Protein AF-A0A537XKJ7-F1 (afdb_monomer_lite)

Sequence (147 aa):
MELEAGRQASQLLRHLDRFRIAGANITGIGPGRSSMLASYGIETAADISRKSIAAIPGFNRMLTLELVRWRRDKEARFHFNPNEPVDRRDIQAMDVDLAASRKELLAELREGPASLRSVAAQTRVARERLMPLLEDAWSALERLERR

Structure (mmCIF, N/CA/C/O backbone):
data_AF-A0A537XKJ7-F1
#
_entry.id   AF-A0A537XKJ7-F1
#
loop_
_atom_site.group_PDB
_atom_site.id
_atom_site.type_symbol
_atom_site.label_atom_id
_atom_site.label_alt_id
_atom_site.label_comp_id
_atom_site.label_asym_id
_atom_site.label_entity_id
_atom_site.label_seq_id
_atom_site.pdbx_PDB_ins_code
_atom_site.Cartn_x
_atom_site.Cartn_y
_atom_site.Cartn_z
_atom_site.occupancy
_atom_site.B_iso_or_equiv
_atom_site.auth_seq_id
_atom_site.auth_comp_id
_atom_site.auth_asym_id
_atom_site.auth_atom_id
_atom_site.pdbx_PDB_model_num
ATOM 1 N N . MET A 1 1 ? -2.339 -21.039 -2.307 1.00 53.97 1 MET A N 1
ATOM 2 C CA . MET A 1 1 ? -2.575 -20.558 -0.928 1.00 53.97 1 MET A CA 1
ATOM 3 C C . MET A 1 1 ? -2.482 -19.032 -0.789 1.00 53.97 1 MET A C 1
ATOM 5 O O . MET A 1 1 ? -3.225 -18.493 0.014 1.00 53.97 1 MET A O 1
ATOM 9 N N . GLU A 1 2 ? -1.680 -18.302 -1.581 1.00 61.03 2 GLU A N 1
ATOM 10 C CA . GLU A 1 2 ? -1.624 -16.819 -1.507 1.00 61.03 2 GLU A CA 1
ATOM 11 C C . GLU A 1 2 ? -2.940 -16.103 -1.869 1.00 61.03 2 GLU A C 1
ATOM 13 O O . GLU A 1 2 ? -3.307 -15.120 -1.230 1.00 61.03 2 GLU A O 1
ATOM 18 N N . LEU A 1 3 ? -3.698 -16.623 -2.840 1.00 63.00 3 LEU A N 1
ATOM 19 C CA . LEU A 1 3 ? -4.955 -16.002 -3.286 1.00 63.00 3 LEU A CA 1
ATOM 20 C C . LEU A 1 3 ? -6.065 -16.038 -2.220 1.00 63.00 3 LEU A C 1
ATOM 22 O O . LEU A 1 3 ? -6.857 -15.105 -2.119 1.00 63.00 3 LEU A O 1
ATOM 26 N N . GLU A 1 4 ? -6.128 -17.096 -1.409 1.00 67.00 4 GLU A N 1
ATOM 27 C CA . GLU A 1 4 ? -7.123 -17.230 -0.334 1.00 67.00 4 GLU A CA 1
ATOM 28 C C . GLU A 1 4 ? -6.794 -16.318 0.848 1.00 67.00 4 GLU A C 1
ATOM 30 O O . GLU A 1 4 ? -7.686 -15.651 1.373 1.00 67.00 4 GLU A O 1
ATOM 35 N N . ALA A 1 5 ? -5.508 -16.214 1.201 1.00 73.31 5 ALA A N 1
ATOM 36 C CA . ALA A 1 5 ? -5.035 -15.284 2.221 1.00 73.31 5 ALA A CA 1
ATOM 37 C C . ALA A 1 5 ? -5.343 -13.824 1.840 1.00 73.31 5 ALA A C 1
ATOM 39 O O . ALA A 1 5 ? -5.839 -13.062 2.672 1.00 73.31 5 ALA A O 1
ATOM 40 N N . GLY A 1 6 ? -5.140 -13.457 0.567 1.00 79.25 6 GLY A N 1
ATOM 41 C CA . GLY A 1 6 ? -5.533 -12.148 0.038 1.00 79.25 6 GLY A CA 1
ATOM 42 C C . GLY A 1 6 ? -7.042 -11.898 0.136 1.00 79.25 6 GLY A C 1
ATOM 43 O O . GLY A 1 6 ? -7.465 -10.854 0.629 1.00 79.25 6 GLY A O 1
ATOM 44 N N . ARG A 1 7 ? -7.874 -12.883 -0.237 1.00 77.50 7 ARG A N 1
ATOM 45 C CA . ARG A 1 7 ? -9.344 -12.771 -0.141 1.00 77.50 7 ARG A CA 1
ATOM 46 C C . ARG A 1 7 ? -9.832 -12.576 1.289 1.00 77.50 7 ARG A C 1
ATOM 48 O O . ARG A 1 7 ? -10.695 -11.729 1.524 1.00 77.50 7 ARG A O 1
ATOM 55 N N . GLN A 1 8 ? -9.299 -13.348 2.232 1.00 84.12 8 GLN A N 1
ATOM 56 C CA . GLN A 1 8 ? -9.673 -13.231 3.637 1.00 84.12 8 GLN A CA 1
ATOM 57 C C . GLN A 1 8 ? -9.273 -11.865 4.206 1.00 84.12 8 GLN A C 1
ATOM 59 O O . GLN A 1 8 ? -10.073 -11.245 4.907 1.00 84.12 8 GLN A O 1
ATOM 64 N N . ALA A 1 9 ? -8.081 -11.365 3.863 1.00 86.38 9 ALA A N 1
ATOM 65 C CA . ALA A 1 9 ? -7.628 -10.038 4.274 1.00 86.38 9 ALA A CA 1
ATOM 66 C C . ALA A 1 9 ? -8.531 -8.921 3.720 1.00 86.38 9 ALA A C 1
ATOM 68 O O . ALA A 1 9 ? -8.955 -8.049 4.479 1.00 86.38 9 ALA A O 1
ATOM 69 N N . SER A 1 10 ? -8.896 -8.973 2.435 1.00 84.44 10 SER A N 1
ATOM 70 C CA . SER A 1 10 ? -9.804 -7.989 1.827 1.00 84.44 10 SER A CA 1
ATOM 71 C C . SER A 1 10 ? -11.205 -8.022 2.444 1.00 84.44 10 SER A C 1
ATOM 73 O O . SER A 1 10 ? -11.769 -6.968 2.739 1.00 84.44 10 SER A O 1
ATOM 75 N N . GLN A 1 11 ? -11.770 -9.211 2.691 1.00 87.50 11 GLN A N 1
ATOM 76 C CA . GLN A 1 11 ? -13.067 -9.328 3.370 1.00 87.50 11 GLN A CA 1
ATOM 77 C C . GLN A 1 11 ? -13.016 -8.780 4.800 1.00 87.50 11 GLN A C 1
ATOM 79 O O . GLN A 1 11 ? -13.931 -8.066 5.212 1.00 87.50 11 GLN A O 1
ATOM 84 N N . LEU A 1 12 ? -11.938 -9.064 5.538 1.00 89.88 12 LEU A N 1
ATOM 85 C CA . LEU A 1 12 ? -11.748 -8.542 6.887 1.00 89.88 12 LEU A CA 1
ATOM 86 C C . LEU A 1 12 ? -11.670 -7.011 6.886 1.00 89.88 12 LEU A C 1
ATOM 88 O O . LEU A 1 12 ? -12.354 -6.372 7.682 1.00 89.88 12 LEU A O 1
ATOM 92 N N . LEU A 1 13 ? -10.888 -6.415 5.980 1.00 90.38 13 LEU A N 1
ATOM 93 C CA . LEU A 1 13 ? -10.792 -4.958 5.855 1.00 90.38 13 LEU A CA 1
ATOM 94 C C . LEU A 1 13 ? -12.162 -4.328 5.585 1.00 90.38 13 LEU A C 1
ATOM 96 O O . LEU A 1 13 ? -12.554 -3.407 6.298 1.00 90.38 13 LEU A O 1
ATOM 100 N N . ARG A 1 14 ? -12.940 -4.880 4.645 1.00 87.50 14 ARG A N 1
ATOM 101 C CA . ARG A 1 14 ? -14.306 -4.403 4.359 1.00 87.50 14 ARG A CA 1
ATOM 102 C C . ARG A 1 14 ? -15.260 -4.556 5.539 1.00 87.50 14 ARG A C 1
ATOM 104 O O . ARG A 1 14 ? -16.142 -3.722 5.727 1.00 87.50 14 ARG A O 1
ATOM 111 N N . HIS A 1 15 ? -15.128 -5.628 6.316 1.00 90.94 15 HIS A N 1
ATOM 112 C CA . HIS A 1 15 ? -15.913 -5.807 7.536 1.00 90.94 15 HIS A CA 1
ATOM 113 C C . HIS A 1 15 ? -15.575 -4.728 8.568 1.00 90.94 15 HIS A C 1
ATOM 115 O O . HIS A 1 15 ? -16.481 -4.126 9.140 1.00 90.94 15 HIS A O 1
ATOM 121 N N . LEU A 1 16 ? -14.286 -4.445 8.769 1.00 93.38 16 LEU A N 1
ATOM 122 C CA . LEU A 1 16 ? -13.815 -3.429 9.712 1.00 93.38 16 LEU A CA 1
ATOM 123 C C . LEU A 1 16 ? -14.181 -1.998 9.296 1.00 93.38 16 LEU A C 1
ATOM 125 O O . LEU A 1 16 ? -14.509 -1.186 10.162 1.00 93.38 16 LEU A O 1
ATOM 129 N N . ASP A 1 17 ? -14.196 -1.707 7.998 1.00 92.69 17 ASP A N 1
ATOM 130 C CA . ASP A 1 17 ? -14.530 -0.389 7.440 1.00 92.69 17 ASP A CA 1
ATOM 131 C C . ASP A 1 17 ? -15.959 0.072 7.805 1.00 92.69 17 ASP A C 1
ATOM 133 O O . ASP A 1 17 ? -16.244 1.253 7.993 1.00 92.69 17 ASP A O 1
ATOM 137 N N . ARG A 1 18 ? -16.876 -0.877 8.039 1.00 91.31 18 ARG A N 1
ATOM 138 C CA . ARG A 1 18 ? -18.259 -0.583 8.462 1.00 91.31 18 ARG A CA 1
ATOM 139 C C . ARG A 1 18 ? -18.354 -0.041 9.889 1.00 91.31 18 ARG A C 1
ATOM 141 O O . ARG A 1 18 ? -19.380 0.531 10.263 1.00 91.31 18 ARG A O 1
ATOM 148 N N . PHE A 1 19 ? -17.320 -0.231 10.705 1.00 93.75 19 PHE A N 1
ATOM 149 C CA . PHE A 1 19 ? -17.297 0.227 12.089 1.00 93.75 19 PHE A CA 1
ATOM 150 C C . PHE A 1 19 ? -16.590 1.576 12.172 1.00 93.75 19 PHE A C 1
ATOM 152 O O . PHE A 1 19 ? -15.372 1.642 12.321 1.00 93.75 19 PHE A O 1
ATOM 159 N N . ARG A 1 20 ? -17.370 2.658 12.116 1.00 94.31 20 ARG A N 1
ATOM 160 C CA . ARG A 1 20 ? -16.859 4.014 12.343 1.00 94.31 20 ARG A CA 1
ATOM 161 C C . ARG A 1 20 ? -16.475 4.241 13.800 1.00 94.31 20 ARG A C 1
ATOM 163 O O . ARG A 1 20 ? -17.151 3.770 14.711 1.00 94.31 20 ARG A O 1
ATOM 170 N N . ILE A 1 21 ? -15.404 5.003 13.999 1.00 94.06 21 ILE A N 1
ATOM 171 C CA . ILE A 1 21 ? -14.949 5.477 15.312 1.00 94.06 21 ILE A CA 1
ATOM 172 C C . ILE A 1 21 ? -15.886 6.579 15.820 1.00 94.06 21 ILE A C 1
ATOM 174 O O . ILE A 1 21 ? -16.192 6.641 17.011 1.00 94.06 21 ILE A O 1
ATOM 178 N N . ALA A 1 22 ? -16.401 7.414 14.913 1.00 91.50 22 ALA A N 1
ATOM 179 C CA . ALA A 1 22 ? -17.387 8.436 15.237 1.00 91.50 22 ALA A CA 1
ATOM 180 C C . ALA A 1 22 ? -18.667 7.794 15.797 1.00 91.50 22 ALA A C 1
ATOM 182 O O . ALA A 1 22 ? -19.345 7.029 15.115 1.00 91.50 22 ALA A O 1
ATOM 183 N N . GLY A 1 23 ? -18.985 8.100 17.058 1.00 87.00 23 GLY A N 1
ATOM 184 C CA . GLY A 1 23 ? -20.141 7.539 17.765 1.00 87.00 23 GLY A CA 1
ATOM 185 C C . GLY A 1 23 ? -19.924 6.136 18.344 1.00 87.00 23 GLY A C 1
ATOM 186 O O . GLY A 1 23 ? -20.831 5.599 18.978 1.00 87.00 23 GLY A O 1
ATOM 187 N N . ALA A 1 24 ? -18.739 5.539 18.182 1.00 91.19 24 ALA A N 1
ATOM 188 C CA . ALA A 1 24 ? -18.412 4.290 18.851 1.00 91.19 24 ALA A CA 1
ATOM 189 C C . ALA A 1 24 ? -18.182 4.517 20.350 1.00 91.19 24 ALA A C 1
ATOM 191 O O . ALA A 1 24 ? -17.528 5.473 20.766 1.00 91.19 24 ALA A O 1
ATOM 192 N N . ASN A 1 25 ? -18.676 3.591 21.173 1.00 90.75 25 ASN A N 1
ATOM 193 C CA . ASN A 1 25 ? -18.406 3.600 22.606 1.00 90.75 25 ASN A CA 1
ATOM 194 C C . ASN A 1 25 ? -17.001 3.037 22.882 1.00 90.75 25 ASN A C 1
ATOM 196 O O . ASN A 1 25 ? -16.847 1.840 23.133 1.00 90.75 25 ASN A O 1
ATOM 200 N N . ILE A 1 26 ? -15.979 3.889 22.768 1.00 93.12 26 ILE A N 1
ATOM 201 C CA . ILE A 1 26 ? -14.575 3.550 23.029 1.00 93.12 26 ILE A CA 1
ATOM 202 C C . ILE A 1 26 ? -14.095 4.392 24.209 1.00 93.12 26 ILE A C 1
ATOM 204 O O . ILE A 1 26 ? -14.190 5.623 24.198 1.00 93.12 26 ILE A O 1
ATOM 208 N N . THR A 1 27 ? -13.559 3.731 25.231 1.00 92.06 27 THR A N 1
ATOM 209 C CA . THR A 1 27 ? -13.115 4.379 26.466 1.00 92.06 27 THR A CA 1
ATOM 210 C C . THR A 1 27 ? -12.128 5.506 26.173 1.00 92.06 27 THR A C 1
ATOM 212 O O . THR A 1 27 ? -11.070 5.301 25.581 1.00 92.06 27 THR A O 1
ATOM 215 N N . GLY A 1 28 ? -12.466 6.724 26.598 1.00 89.31 28 GLY A N 1
ATOM 216 C CA . GLY A 1 28 ? -11.602 7.889 26.419 1.00 89.31 28 GLY A CA 1
ATOM 217 C C . GLY A 1 28 ? -11.560 8.457 24.996 1.00 89.31 28 GLY A C 1
ATOM 218 O O . GLY A 1 28 ? -10.808 9.405 24.770 1.00 89.31 28 GLY A O 1
ATOM 219 N N . ILE A 1 29 ? -12.366 7.961 24.053 1.00 92.75 29 ILE A N 1
ATOM 220 C CA . ILE A 1 29 ? -12.498 8.530 22.706 1.00 92.75 29 ILE A CA 1
ATOM 221 C C . ILE A 1 29 ? -13.879 9.177 22.577 1.00 92.75 29 ILE A C 1
ATOM 223 O O . ILE A 1 29 ? -14.868 8.536 22.247 1.00 92.75 29 ILE A O 1
ATOM 227 N N . GLY A 1 30 ? -13.939 10.475 22.874 1.00 90.94 30 GLY A N 1
ATOM 228 C CA . GLY A 1 30 ? -15.128 11.297 22.645 1.00 90.94 30 GLY A CA 1
ATOM 229 C C . GLY A 1 30 ? -15.141 11.964 21.260 1.00 90.94 30 GLY A C 1
ATOM 230 O O . GLY A 1 30 ? -14.179 11.820 20.497 1.00 90.94 30 GLY A O 1
ATOM 231 N N . PRO A 1 31 ? -16.171 12.777 20.955 1.00 91.25 31 PRO A N 1
ATOM 232 C CA . PRO A 1 31 ? -16.341 13.432 19.652 1.00 91.25 31 PRO A CA 1
ATOM 233 C C . PRO A 1 31 ? -15.129 14.257 19.194 1.00 91.25 31 PRO A C 1
ATOM 235 O O . PRO A 1 31 ? -14.739 14.186 18.030 1.00 91.25 31 PRO A O 1
ATOM 238 N N . GLY A 1 32 ? -14.476 14.983 20.110 1.00 92.44 32 GLY A N 1
ATOM 239 C CA . GLY A 1 32 ? -13.288 15.782 19.786 1.00 92.44 32 GLY A CA 1
ATOM 240 C C . GLY A 1 32 ? -12.089 14.931 19.355 1.00 92.44 32 GLY A C 1
ATOM 241 O O . GLY A 1 32 ? -11.456 15.214 18.342 1.00 92.44 32 GLY A O 1
ATOM 242 N N . ARG A 1 33 ? -11.814 13.831 20.070 1.00 92.94 33 ARG A N 1
ATOM 243 C CA . ARG A 1 33 ? -10.739 12.891 19.705 1.00 92.94 33 ARG A CA 1
ATOM 244 C C . ARG A 1 33 ? -11.073 12.105 18.442 1.00 92.94 33 ARG A C 1
ATOM 246 O O . ARG A 1 33 ? -10.181 11.887 17.635 1.00 92.94 33 ARG A O 1
ATOM 253 N N . SER A 1 34 ? -12.337 11.731 18.245 1.00 93.88 34 SER A N 1
ATOM 254 C CA . SER A 1 34 ? -12.783 11.110 16.993 1.00 93.88 34 SER A CA 1
ATOM 255 C C . SER A 1 34 ? -12.598 12.045 15.797 1.00 93.88 34 SER A C 1
ATOM 257 O O . SER A 1 34 ? -12.174 11.590 14.743 1.00 93.88 34 SER A O 1
ATOM 259 N N . SER A 1 35 ? -12.882 13.339 15.961 1.00 93.56 35 SER A N 1
ATOM 260 C CA . SER A 1 35 ? -12.669 14.335 14.902 1.00 93.56 35 SER A CA 1
ATOM 261 C C . SER A 1 35 ? -11.181 14.514 14.608 1.00 93.56 35 SER A C 1
ATOM 263 O O . SER A 1 35 ? -10.784 14.580 13.452 1.00 93.56 35 SER A O 1
ATOM 265 N N . MET A 1 36 ? -10.342 14.519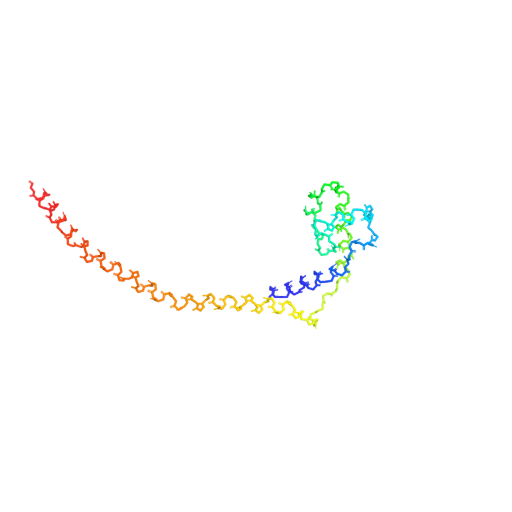 15.649 1.00 93.50 36 MET A N 1
ATOM 266 C CA . MET A 1 36 ? -8.891 14.552 15.480 1.00 93.50 36 MET A CA 1
ATOM 267 C C . MET A 1 36 ? -8.385 13.323 14.719 1.00 93.50 36 MET A C 1
ATOM 269 O O . MET A 1 36 ? -7.625 13.487 13.777 1.00 93.50 36 MET A O 1
ATOM 273 N N . LEU A 1 37 ? -8.828 12.111 15.075 1.00 94.62 37 LEU A N 1
ATOM 274 C CA . LEU A 1 37 ? -8.481 10.886 14.342 1.00 94.62 37 LEU A CA 1
ATOM 275 C C . LEU A 1 37 ? -8.877 10.979 12.862 1.00 94.62 37 LEU A C 1
ATOM 277 O O . LEU A 1 37 ? -8.053 10.669 12.002 1.00 94.62 37 LEU A O 1
ATOM 281 N N . ALA A 1 38 ? -10.077 11.486 12.569 1.00 93.44 38 ALA A N 1
ATOM 282 C CA . ALA A 1 38 ? -10.552 11.677 11.201 1.00 93.44 38 ALA A CA 1
ATOM 283 C C . ALA A 1 38 ? -9.657 12.639 10.396 1.00 93.44 38 ALA A C 1
ATOM 285 O O . ALA A 1 38 ? -9.318 12.340 9.256 1.00 93.44 38 ALA A O 1
ATOM 286 N N . SER A 1 39 ? -9.165 13.732 10.996 1.00 93.69 39 SER A N 1
ATOM 287 C CA . SER A 1 39 ? -8.206 14.637 10.333 1.00 93.69 39 SER A CA 1
ATOM 288 C C . SER A 1 39 ? -6.868 13.974 9.977 1.00 93.69 39 SER A C 1
ATOM 290 O O . SER A 1 39 ? -6.160 14.464 9.101 1.00 93.69 39 SER A O 1
ATOM 292 N N . TYR A 1 40 ? -6.513 12.869 10.641 1.00 93.25 40 TYR A N 1
ATOM 293 C CA . TYR A 1 40 ? -5.348 12.036 10.318 1.00 93.25 40 TYR A CA 1
ATOM 294 C C . TYR A 1 40 ? -5.704 10.831 9.425 1.00 93.25 40 TYR A C 1
ATOM 296 O O . TYR A 1 40 ? -4.868 9.949 9.230 1.00 93.25 40 TYR A O 1
ATOM 304 N N . GLY A 1 41 ? -6.928 10.779 8.889 1.00 93.19 41 GLY A N 1
ATOM 305 C CA . GLY A 1 41 ? -7.410 9.694 8.031 1.00 93.19 41 GLY A CA 1
ATOM 306 C C . GLY A 1 41 ? -7.765 8.409 8.781 1.00 93.19 41 GLY A C 1
ATOM 307 O O . GLY A 1 41 ? -7.786 7.344 8.176 1.00 93.19 41 GLY A O 1
ATOM 308 N N . ILE A 1 42 ? -7.999 8.479 10.096 1.00 95.75 42 ILE A N 1
ATOM 309 C CA . ILE A 1 42 ? -8.399 7.332 10.917 1.00 95.75 42 ILE A CA 1
ATOM 310 C C . ILE A 1 42 ? -9.880 7.484 11.269 1.00 95.75 42 ILE A C 1
ATOM 312 O O . ILE A 1 42 ? -10.234 8.127 12.259 1.00 95.75 42 ILE A O 1
ATOM 316 N N . GLU A 1 43 ? -10.757 6.896 10.459 1.00 94.50 43 GLU A N 1
ATOM 317 C CA . GLU A 1 43 ? -12.210 7.049 10.611 1.00 94.50 43 GLU A CA 1
ATOM 318 C C . GLU A 1 43 ? -12.907 5.761 11.050 1.00 94.50 43 GLU A C 1
ATOM 320 O O . GLU A 1 43 ? -13.955 5.810 11.706 1.00 94.50 43 GLU A O 1
ATOM 325 N N . THR A 1 44 ? -12.332 4.610 10.706 1.00 96.38 44 THR A N 1
ATOM 326 C CA . THR A 1 44 ? -12.943 3.290 10.876 1.00 96.38 44 THR A CA 1
ATOM 327 C C . THR A 1 44 ? -12.029 2.326 11.629 1.00 96.38 44 THR A C 1
ATOM 329 O O . THR A 1 44 ? -10.857 2.605 11.892 1.00 96.38 44 THR A O 1
ATOM 332 N N . ALA A 1 45 ? -12.550 1.147 11.980 1.00 95.19 45 ALA A N 1
ATOM 333 C CA . ALA A 1 45 ? -11.733 0.086 12.561 1.00 95.19 45 ALA A CA 1
ATOM 334 C C . ALA A 1 45 ? -10.657 -0.439 11.592 1.00 95.19 45 ALA A C 1
ATOM 336 O O . ALA A 1 45 ? -9.649 -0.971 12.062 1.00 95.19 45 ALA A O 1
ATOM 337 N N . ALA A 1 46 ? -10.841 -0.285 10.274 1.00 94.94 46 ALA A N 1
ATOM 338 C CA . ALA A 1 46 ? -9.856 -0.700 9.275 1.00 94.94 46 ALA A CA 1
ATOM 339 C C . ALA A 1 46 ? -8.590 0.178 9.325 1.00 94.94 46 ALA A C 1
ATOM 341 O O . ALA A 1 46 ? -7.479 -0.338 9.183 1.00 94.94 46 ALA A O 1
ATOM 342 N N . ASP A 1 47 ? -8.753 1.466 9.643 1.00 94.25 47 ASP A N 1
ATOM 343 C CA . ASP A 1 47 ? -7.675 2.468 9.655 1.00 94.25 47 ASP A CA 1
ATOM 344 C C . ASP A 1 47 ? -6.816 2.428 10.933 1.00 94.25 47 ASP A C 1
ATOM 346 O O . ASP A 1 47 ? -5.740 3.031 11.023 1.00 94.25 47 ASP A O 1
ATOM 350 N N . ILE A 1 48 ? -7.283 1.719 11.966 1.00 94.62 48 ILE A N 1
ATOM 351 C CA . ILE A 1 48 ? -6.617 1.650 13.270 1.00 94.62 48 ILE A CA 1
ATOM 352 C C . ILE A 1 48 ? -5.307 0.878 13.137 1.00 94.62 48 ILE A C 1
ATOM 354 O O . ILE A 1 48 ? -5.297 -0.347 13.027 1.00 94.62 48 ILE A O 1
ATOM 358 N N . SER A 1 49 ? -4.178 1.574 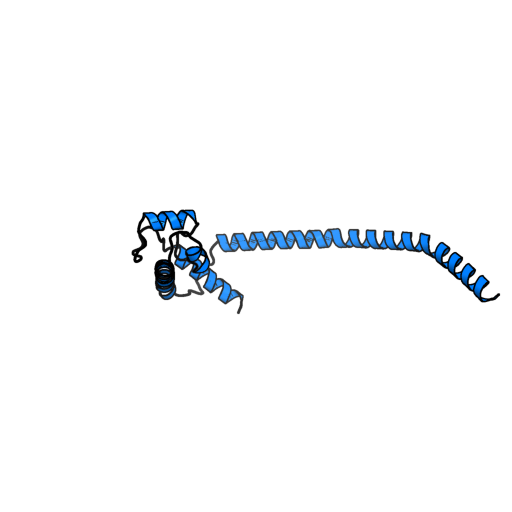13.256 1.00 92.94 49 SER A N 1
ATOM 359 C CA . SER A 1 49 ? -2.866 0.950 13.423 1.00 92.94 49 SER A CA 1
ATOM 360 C C . SER A 1 49 ? -2.167 1.506 14.660 1.00 92.94 49 SER A C 1
ATOM 362 O O . SER A 1 49 ? -2.218 2.700 14.955 1.00 92.94 49 SER A O 1
ATOM 364 N N . ARG A 1 50 ? -1.459 0.639 15.394 1.00 92.06 50 ARG A N 1
ATOM 365 C CA . ARG A 1 50 ? -0.733 1.053 16.605 1.00 92.06 50 ARG A CA 1
ATOM 366 C C . ARG A 1 50 ? 0.290 2.152 16.313 1.00 92.06 50 ARG A C 1
ATOM 368 O O . ARG A 1 50 ? 0.484 3.035 17.139 1.00 92.06 50 ARG A O 1
ATOM 375 N N . LYS A 1 51 ? 0.943 2.075 15.149 1.00 91.50 51 LYS A N 1
ATOM 376 C CA . LYS A 1 51 ? 1.964 3.028 14.707 1.00 91.50 51 LYS A CA 1
ATOM 377 C C . LYS A 1 51 ? 1.347 4.373 14.320 1.00 91.50 51 LYS A C 1
ATOM 379 O O . LYS A 1 51 ? 1.854 5.393 14.768 1.00 91.50 51 LYS A O 1
ATOM 384 N N . SER A 1 52 ? 0.266 4.371 13.532 1.00 90.44 52 SER A N 1
ATOM 385 C CA . SER A 1 52 ? -0.402 5.607 13.096 1.00 90.44 52 SER A CA 1
ATOM 386 C C . SER A 1 52 ? -0.990 6.367 14.280 1.00 90.44 52 SER A C 1
ATOM 388 O O . SER A 1 52 ? -0.739 7.557 14.409 1.00 90.44 52 SER A O 1
ATOM 390 N N . ILE A 1 53 ? -1.668 5.678 15.200 1.00 93.38 53 ILE A N 1
ATOM 391 C CA . ILE A 1 53 ? -2.293 6.320 16.365 1.00 93.38 53 ILE A CA 1
ATOM 392 C C . ILE A 1 53 ? -1.244 6.879 17.331 1.00 93.38 53 ILE A C 1
ATOM 394 O O . ILE A 1 53 ? -1.393 7.999 17.807 1.00 93.38 53 ILE A O 1
ATOM 398 N N . ALA A 1 54 ? -0.166 6.135 17.602 1.00 90.50 54 ALA A N 1
ATOM 399 C CA . ALA A 1 54 ? 0.890 6.595 18.506 1.00 90.50 54 ALA A CA 1
ATOM 400 C C . ALA A 1 54 ? 1.667 7.813 17.971 1.00 90.50 54 ALA A C 1
ATOM 402 O O . ALA A 1 54 ? 2.332 8.494 18.748 1.00 90.50 54 ALA A O 1
ATOM 403 N N . ALA A 1 55 ? 1.599 8.081 16.664 1.00 91.00 55 ALA A N 1
ATOM 404 C CA . ALA A 1 55 ? 2.194 9.264 16.052 1.00 91.00 55 ALA A CA 1
ATOM 405 C C . ALA A 1 55 ? 1.325 10.528 16.209 1.00 91.00 55 ALA A C 1
ATOM 407 O O . ALA A 1 55 ? 1.812 11.628 15.952 1.00 91.00 55 ALA A O 1
ATOM 408 N N . ILE A 1 56 ? 0.059 10.396 16.626 1.00 92.31 56 ILE A N 1
ATOM 409 C CA . ILE A 1 56 ? -0.862 11.529 16.759 1.00 92.31 56 ILE A CA 1
ATOM 410 C C . ILE A 1 56 ? -0.607 12.244 18.095 1.00 92.31 56 ILE A C 1
ATOM 412 O O . ILE A 1 56 ? -0.697 11.622 19.160 1.00 92.31 56 ILE A O 1
ATOM 416 N N . PRO A 1 57 ? -0.338 13.563 18.085 1.00 91.19 57 PRO A N 1
ATOM 417 C CA . PRO A 1 57 ? -0.170 14.334 19.311 1.00 91.19 57 PRO A CA 1
ATOM 418 C C . PRO A 1 57 ? -1.381 14.197 20.244 1.00 91.19 57 PRO A C 1
ATOM 420 O O . PRO A 1 57 ? -2.528 14.293 19.820 1.00 91.19 57 PRO A O 1
ATOM 423 N N . GLY A 1 58 ? -1.136 13.965 21.535 1.00 87.25 58 GLY A N 1
ATOM 424 C CA . GLY A 1 58 ? -2.204 13.798 22.531 1.00 87.25 58 GLY A CA 1
ATOM 425 C C . GLY A 1 58 ? -2.819 12.393 22.612 1.00 87.25 58 GLY A C 1
ATOM 426 O O . GLY A 1 58 ? -3.621 12.145 23.518 1.00 87.25 58 GLY A O 1
ATOM 427 N N . PHE A 1 59 ? -2.415 11.449 21.752 1.00 91.94 59 PHE A N 1
ATOM 428 C CA . PHE A 1 59 ? -2.782 10.034 21.868 1.00 91.94 59 PHE A CA 1
ATOM 429 C C . PHE A 1 59 ? -1.717 9.265 22.644 1.00 91.94 59 PHE A C 1
ATOM 431 O O . PHE A 1 59 ? -0.680 8.858 22.128 1.00 91.94 59 PHE A O 1
ATOM 438 N N . ASN A 1 60 ? -1.980 9.055 23.932 1.00 90.31 60 ASN A N 1
ATOM 439 C CA . ASN A 1 60 ? -1.088 8.278 24.782 1.00 90.31 60 ASN A CA 1
ATOM 440 C C . ASN A 1 60 ? -1.195 6.763 24.498 1.00 90.31 60 ASN A C 1
ATOM 442 O O . ASN A 1 60 ? -2.079 6.271 23.784 1.00 90.31 60 ASN A O 1
ATOM 446 N N . ARG A 1 61 ? -0.290 5.992 25.113 1.00 92.38 61 ARG A N 1
ATOM 447 C CA . ARG A 1 61 ? -0.253 4.527 24.983 1.00 92.38 61 ARG A CA 1
ATOM 448 C C . ARG A 1 61 ? -1.565 3.858 25.409 1.00 92.38 61 ARG A C 1
ATOM 450 O O . ARG A 1 61 ? -1.920 2.848 24.813 1.00 92.38 61 ARG A O 1
ATOM 457 N N . MET A 1 62 ? -2.274 4.405 26.398 1.00 92.69 62 MET A N 1
ATOM 458 C CA . MET A 1 62 ? -3.545 3.847 26.875 1.00 92.69 62 MET A CA 1
ATOM 459 C C . MET A 1 62 ? -4.654 4.006 25.831 1.00 92.69 62 MET A C 1
ATOM 461 O O . MET A 1 62 ? -5.273 3.018 25.461 1.00 92.69 62 MET A O 1
ATOM 465 N N . LEU A 1 63 ? -4.839 5.205 25.273 1.00 92.81 63 LEU A N 1
ATOM 466 C CA . LEU A 1 63 ? -5.826 5.453 24.212 1.00 92.81 63 LEU A CA 1
ATOM 467 C C . LEU A 1 63 ? -5.530 4.625 22.957 1.00 92.81 63 LEU A C 1
ATOM 469 O O . LEU A 1 63 ? -6.437 4.073 22.338 1.00 92.81 63 LEU A O 1
ATOM 473 N N . THR A 1 64 ? -4.246 4.482 22.622 1.00 94.31 64 THR A N 1
ATOM 474 C CA . THR A 1 64 ? -3.811 3.609 21.524 1.00 94.31 64 THR A CA 1
ATOM 475 C C . THR A 1 64 ? -4.210 2.154 21.777 1.00 94.31 64 THR A C 1
ATOM 477 O O . THR A 1 64 ? -4.668 1.470 20.864 1.00 94.31 64 THR A O 1
ATOM 480 N N . LEU A 1 65 ? -4.038 1.663 23.008 1.00 94.06 65 LEU A N 1
ATOM 481 C CA . LEU A 1 65 ? -4.426 0.302 23.379 1.00 94.06 65 LEU A CA 1
ATOM 482 C C . LEU A 1 65 ? -5.943 0.105 23.327 1.00 94.06 65 LEU A C 1
ATOM 484 O O . LEU A 1 65 ? -6.373 -0.921 22.809 1.00 94.06 65 LEU A O 1
ATOM 488 N N . GLU A 1 66 ? -6.736 1.073 23.789 1.00 94.75 66 GLU A N 1
ATOM 489 C CA . GLU A 1 66 ? -8.203 1.002 23.729 1.00 94.75 66 GLU A CA 1
ATOM 490 C C . GLU A 1 66 ? -8.715 0.939 22.282 1.00 94.75 66 GLU A C 1
ATOM 492 O O . GLU A 1 66 ? -9.552 0.097 21.966 1.00 94.75 66 GLU A O 1
ATOM 497 N N . LEU A 1 67 ? -8.153 1.743 21.373 1.00 95.00 67 LEU A N 1
ATOM 498 C CA . LEU A 1 67 ? -8.496 1.700 19.944 1.00 95.00 67 LEU A CA 1
ATOM 499 C C . LEU A 1 67 ? -8.128 0.354 19.303 1.00 95.00 67 LEU A C 1
ATOM 501 O O . LEU A 1 67 ? -8.936 -0.246 18.594 1.00 95.00 67 LEU A O 1
ATOM 505 N N . VAL A 1 68 ? -6.925 -0.156 19.584 1.00 95.31 68 VAL A N 1
ATOM 506 C CA . VAL A 1 68 ? -6.480 -1.462 19.071 1.00 95.31 68 VAL A CA 1
ATOM 507 C C . VAL A 1 68 ? -7.328 -2.602 19.640 1.00 95.31 68 VAL A C 1
ATOM 509 O O . VAL A 1 68 ? -7.666 -3.533 18.911 1.00 95.31 68 VAL A O 1
ATOM 512 N N . ARG A 1 69 ? -7.691 -2.539 20.924 1.00 95.12 69 ARG A N 1
ATOM 513 C CA . ARG A 1 69 ? -8.585 -3.512 21.559 1.00 95.12 69 ARG A CA 1
ATOM 514 C C . ARG A 1 69 ? -9.961 -3.485 20.907 1.00 95.12 69 ARG A C 1
ATOM 516 O O . ARG A 1 69 ? -10.465 -4.531 20.523 1.00 95.12 69 ARG A O 1
ATOM 523 N N . TRP A 1 70 ? -10.524 -2.298 20.716 1.00 95.88 70 TRP A N 1
ATOM 524 C CA . TRP A 1 70 ? -11.816 -2.145 20.062 1.00 95.88 70 TRP A CA 1
ATOM 525 C C . TRP A 1 70 ? -11.811 -2.705 18.635 1.00 95.88 70 TRP A C 1
ATOM 527 O O . TRP A 1 70 ? -12.723 -3.449 18.278 1.00 95.88 70 TRP A O 1
ATOM 537 N N . ARG A 1 71 ? -10.761 -2.435 17.843 1.00 95.50 71 ARG A N 1
ATOM 538 C CA . ARG A 1 71 ? -10.565 -3.065 16.527 1.00 95.50 71 ARG A CA 1
ATOM 539 C C . ARG A 1 71 ? -10.576 -4.592 16.642 1.00 95.50 71 ARG A C 1
ATOM 541 O O . ARG A 1 71 ? -11.335 -5.237 15.926 1.00 95.50 71 ARG A O 1
ATOM 548 N N . ARG A 1 72 ? -9.796 -5.165 17.566 1.00 94.69 72 ARG A N 1
ATOM 549 C CA . ARG A 1 72 ? -9.748 -6.623 17.792 1.00 94.69 72 ARG A CA 1
ATOM 550 C C . ARG A 1 72 ? -11.108 -7.212 18.159 1.00 94.69 72 ARG A C 1
ATOM 552 O O . ARG A 1 72 ? -11.450 -8.283 17.673 1.00 94.69 72 ARG A O 1
ATOM 559 N N . ASP A 1 73 ? -11.911 -6.505 18.948 1.00 94.62 73 ASP A N 1
ATOM 560 C CA . ASP A 1 73 ? -13.266 -6.948 19.291 1.00 94.62 73 ASP A CA 1
ATOM 561 C C . ASP A 1 73 ? -14.196 -6.979 18.060 1.00 94.62 73 ASP A C 1
ATOM 563 O O . ASP A 1 73 ? -15.139 -7.774 18.016 1.00 94.62 73 ASP A O 1
ATOM 567 N N . LYS A 1 74 ? -13.955 -6.128 17.049 1.00 94.12 74 LYS A N 1
ATOM 568 C CA . LYS A 1 74 ? -14.666 -6.176 15.756 1.00 94.12 74 LYS A CA 1
ATOM 569 C C . LYS A 1 74 ? -14.130 -7.274 14.844 1.00 94.12 74 LYS A C 1
ATOM 571 O O . LYS A 1 74 ? -14.935 -7.960 14.212 1.00 94.12 74 LYS A O 1
ATOM 576 N N . GLU A 1 75 ? -12.812 -7.472 14.825 1.00 93.06 75 GLU A N 1
ATOM 577 C CA . GLU A 1 75 ? -12.147 -8.571 14.110 1.00 93.06 75 GLU A CA 1
ATOM 578 C C . GLU A 1 75 ? -12.621 -9.935 14.620 1.00 93.06 75 GLU A C 1
ATOM 580 O O . GLU A 1 75 ? -12.921 -10.811 13.822 1.00 93.06 75 GLU A O 1
ATOM 585 N N . ALA A 1 76 ? -12.784 -10.111 15.933 1.00 91.69 76 ALA A N 1
ATOM 586 C CA . ALA A 1 76 ? -13.236 -11.375 16.522 1.00 91.69 76 ALA A CA 1
ATOM 587 C C . ALA A 1 76 ? -14.661 -11.784 16.101 1.00 91.69 76 ALA A C 1
ATOM 589 O O . ALA A 1 76 ? -15.029 -12.949 16.218 1.00 91.69 76 ALA A O 1
ATOM 590 N N . ARG A 1 77 ? -15.470 -10.831 15.619 1.00 89.19 77 ARG A N 1
ATOM 591 C CA . ARG A 1 77 ? -16.827 -11.074 15.097 1.00 89.19 77 ARG A CA 1
ATOM 592 C C . ARG A 1 77 ? -16.849 -11.319 13.589 1.00 89.19 77 ARG A C 1
ATOM 594 O O . ARG A 1 77 ? -17.922 -11.509 13.023 1.00 89.19 77 ARG A O 1
ATOM 601 N N . PHE A 1 78 ? -15.699 -11.228 12.929 1.00 89.88 78 PHE A N 1
ATOM 602 C CA . PHE A 1 78 ? -15.589 -11.495 11.508 1.00 89.88 78 PHE A CA 1
ATOM 603 C C . PHE A 1 78 ? -15.650 -13.002 11.255 1.00 89.88 78 PHE A C 1
ATOM 605 O O . PHE A 1 78 ? -14.909 -13.781 11.854 1.00 89.88 78 PHE A O 1
ATOM 612 N N . HIS A 1 79 ? -16.502 -13.397 10.315 1.00 85.25 79 HIS A N 1
ATOM 613 C CA . HIS A 1 79 ? -16.558 -14.755 9.798 1.00 85.25 79 HIS A CA 1
ATOM 614 C C . HIS A 1 79 ? -16.239 -14.708 8.308 1.00 85.25 79 HIS A C 1
ATOM 616 O O . HIS A 1 79 ? -16.956 -14.069 7.541 1.00 85.25 79 HIS A O 1
ATOM 622 N N . PHE A 1 80 ? -15.154 -15.372 7.910 1.00 82.00 80 PHE A N 1
ATOM 623 C CA . PHE A 1 80 ? -14.764 -15.460 6.508 1.00 82.00 80 PHE A CA 1
ATOM 624 C C . PHE A 1 80 ? -15.810 -16.252 5.718 1.00 82.00 80 PHE A C 1
ATOM 626 O O . PHE A 1 80 ? -16.140 -17.381 6.088 1.00 82.00 80 PHE A O 1
ATOM 633 N N . ASN A 1 81 ? -16.306 -15.671 4.624 1.00 79.75 81 ASN A N 1
ATOM 634 C CA . ASN A 1 81 ? -17.241 -16.336 3.727 1.00 79.75 81 ASN A CA 1
ATOM 635 C C . ASN A 1 81 ? -16.582 -16.550 2.354 1.00 79.75 81 ASN A C 1
ATOM 637 O O . ASN A 1 81 ? -16.512 -15.614 1.556 1.00 79.75 81 ASN A O 1
ATOM 641 N N . PRO A 1 82 ? -16.132 -17.773 2.023 1.00 73.75 82 PRO A N 1
ATOM 642 C CA . PRO A 1 82 ? -15.460 -18.044 0.751 1.00 73.75 82 PRO A CA 1
ATOM 643 C C . PRO A 1 82 ? -16.366 -17.855 -0.476 1.00 73.75 82 PRO A C 1
ATOM 645 O O . PRO A 1 82 ? -15.854 -17.696 -1.583 1.00 73.75 82 PRO A O 1
ATOM 648 N N . ASN A 1 83 ? -17.690 -17.849 -0.283 1.00 75.44 83 ASN A N 1
ATOM 649 C CA . ASN A 1 83 ? -18.685 -17.692 -1.344 1.00 75.44 83 ASN A CA 1
ATOM 650 C C . ASN A 1 83 ? -19.173 -16.245 -1.505 1.00 75.44 83 ASN A C 1
ATOM 652 O O . ASN A 1 83 ? -20.019 -15.982 -2.359 1.00 75.44 83 ASN A O 1
ATOM 656 N N . GLU A 1 84 ? -18.692 -15.305 -0.684 1.00 72.19 84 GLU A N 1
ATOM 657 C CA . GLU A 1 84 ? -19.058 -13.901 -0.850 1.00 72.19 84 GLU A CA 1
ATOM 658 C C . GLU A 1 84 ? -18.469 -13.369 -2.168 1.00 72.19 84 GLU A C 1
ATOM 660 O O . GLU A 1 84 ? -17.261 -13.508 -2.398 1.00 72.19 84 GLU A O 1
ATOM 665 N N . PRO A 1 85 ? -19.297 -12.785 -3.056 1.00 66.94 85 PRO A N 1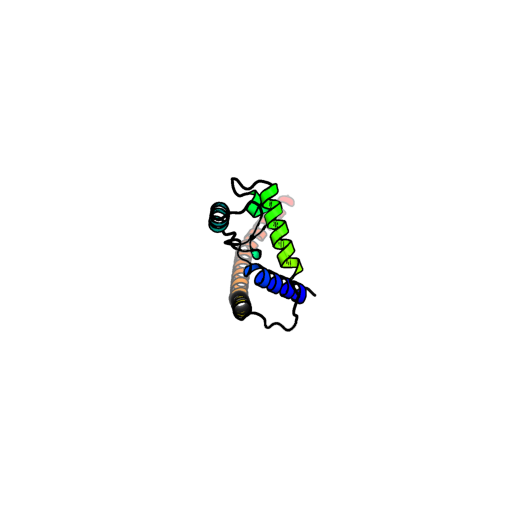
ATOM 666 C CA . PRO A 1 85 ? -18.818 -12.275 -4.329 1.00 66.94 85 PRO A CA 1
ATOM 667 C C . PRO A 1 85 ? -17.766 -11.187 -4.104 1.00 66.94 85 PRO A C 1
ATOM 669 O O . PRO A 1 85 ? -17.925 -10.300 -3.264 1.00 66.94 85 PRO A O 1
ATOM 672 N N . VAL A 1 86 ? -16.674 -1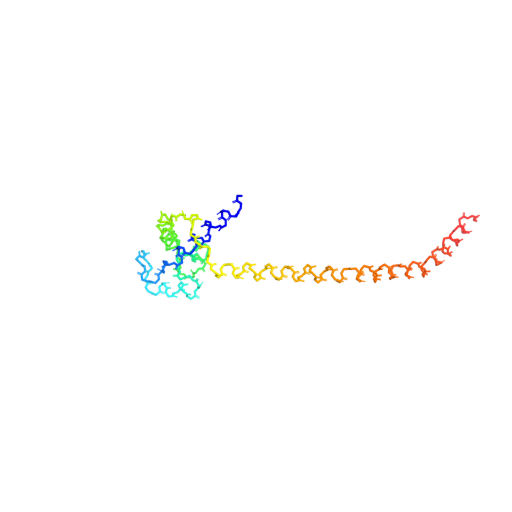1.266 -4.865 1.00 66.94 86 VAL A N 1
ATOM 673 C CA . VAL A 1 86 ? -15.624 -10.241 -4.870 1.00 66.94 86 VAL A CA 1
ATOM 674 C C . VAL A 1 86 ? -16.243 -8.910 -5.310 1.00 66.94 86 VAL A C 1
ATOM 676 O O . VAL A 1 86 ? -17.034 -8.878 -6.256 1.00 66.94 86 VAL A O 1
ATOM 679 N N . ASP A 1 87 ? -15.917 -7.822 -4.607 1.00 69.81 87 ASP A N 1
ATOM 680 C CA . ASP A 1 87 ? -16.456 -6.496 -4.910 1.00 69.81 87 ASP A CA 1
ATOM 681 C C . ASP A 1 87 ? -16.077 -6.087 -6.340 1.00 69.81 87 ASP A C 1
ATOM 683 O O . ASP A 1 87 ? -14.944 -6.282 -6.785 1.00 69.81 87 ASP A O 1
ATOM 687 N N . ARG A 1 88 ? -17.024 -5.495 -7.074 1.00 70.88 88 ARG A N 1
ATOM 688 C CA . ARG A 1 88 ? -16.782 -5.040 -8.449 1.00 70.88 88 ARG A CA 1
ATOM 689 C C . ARG A 1 88 ? -15.669 -3.997 -8.532 1.00 70.88 88 ARG A C 1
ATOM 691 O O . ARG A 1 88 ? -14.997 -3.945 -9.554 1.00 70.88 88 ARG A O 1
ATOM 698 N N . ARG A 1 89 ? -15.473 -3.178 -7.496 1.00 70.62 89 ARG A N 1
ATOM 699 C CA . ARG A 1 89 ? -14.399 -2.176 -7.440 1.00 70.62 89 ARG A CA 1
ATOM 700 C C . ARG A 1 89 ? -13.027 -2.828 -7.345 1.00 70.62 89 ARG A C 1
ATOM 702 O O . ARG A 1 89 ? -12.116 -2.391 -8.037 1.00 70.62 89 ARG A O 1
ATOM 709 N N . ASP A 1 90 ? -12.905 -3.892 -6.555 1.00 70.44 90 ASP A N 1
ATOM 710 C CA . ASP A 1 90 ? -11.657 -4.653 -6.451 1.00 70.44 90 ASP A CA 1
ATOM 711 C C . ASP A 1 90 ? -11.334 -5.333 -7.785 1.00 70.44 90 ASP A C 1
ATOM 713 O O . ASP A 1 90 ? -10.196 -5.284 -8.243 1.00 70.44 90 ASP A O 1
ATOM 717 N N . ILE A 1 91 ? -12.350 -5.903 -8.448 1.00 76.00 91 ILE A N 1
ATOM 718 C CA . ILE A 1 91 ? -12.201 -6.477 -9.794 1.00 76.00 91 ILE A CA 1
ATOM 719 C C . ILE A 1 91 ? -11.736 -5.401 -10.782 1.00 76.00 91 ILE A C 1
ATOM 721 O O . ILE A 1 91 ? -10.772 -5.615 -11.506 1.00 76.00 91 ILE A O 1
ATOM 725 N N . GLN A 1 92 ? -12.364 -4.221 -10.771 1.00 76.69 92 GLN A N 1
ATOM 726 C CA . GLN A 1 92 ? -11.978 -3.111 -11.646 1.00 76.69 92 GLN A CA 1
ATOM 727 C C . GLN A 1 92 ? -10.547 -2.630 -11.390 1.00 76.69 92 GLN A C 1
ATOM 729 O O . GLN A 1 92 ? -9.828 -2.361 -12.347 1.00 76.69 92 GLN A O 1
ATOM 734 N N . ALA A 1 93 ? -10.124 -2.526 -10.128 1.00 74.94 93 ALA A N 1
ATOM 735 C CA . ALA A 1 93 ? -8.753 -2.153 -9.792 1.00 74.94 93 ALA A CA 1
ATOM 736 C C . ALA A 1 93 ? -7.749 -3.184 -10.335 1.00 74.94 93 ALA A C 1
ATOM 738 O O . ALA A 1 93 ? -6.786 -2.810 -10.999 1.00 74.94 93 ALA A O 1
ATOM 739 N N . MET A 1 94 ? -8.027 -4.480 -10.145 1.00 76.62 94 MET A N 1
ATOM 740 C CA . MET A 1 94 ? -7.202 -5.555 -10.706 1.00 76.62 94 MET A CA 1
ATOM 741 C C . MET A 1 94 ? -7.160 -5.518 -12.239 1.00 76.62 94 MET A C 1
ATOM 743 O O . MET A 1 94 ? -6.093 -5.696 -12.825 1.00 76.62 94 MET A O 1
ATOM 747 N N . ASP A 1 95 ? -8.294 -5.265 -12.895 1.00 83.75 95 ASP A N 1
ATOM 748 C CA . ASP A 1 95 ? -8.369 -5.155 -14.354 1.00 83.75 95 ASP A CA 1
ATOM 749 C C . ASP A 1 95 ? -7.542 -3.971 -14.876 1.00 83.75 95 ASP A C 1
ATOM 751 O O . ASP A 1 95 ? -6.867 -4.094 -15.901 1.00 83.75 95 ASP A O 1
ATOM 755 N N . VAL A 1 96 ? -7.558 -2.836 -14.167 1.00 88.25 96 VAL A N 1
ATOM 756 C CA . VAL A 1 96 ? -6.750 -1.652 -14.498 1.00 88.25 96 VAL A CA 1
ATOM 757 C C . VAL A 1 96 ? -5.257 -1.959 -14.378 1.00 88.25 96 VAL A C 1
ATOM 759 O O . VAL A 1 96 ? -4.513 -1.694 -15.327 1.00 88.25 96 VAL A O 1
ATOM 762 N N . ASP A 1 97 ? -4.825 -2.568 -13.274 1.00 83.69 97 ASP A N 1
ATOM 763 C CA . ASP A 1 97 ? -3.418 -2.930 -13.052 1.00 83.69 97 ASP A CA 1
ATOM 764 C C . ASP A 1 97 ? -2.923 -3.949 -14.088 1.00 83.69 97 ASP A C 1
ATOM 766 O O . ASP A 1 97 ? -1.821 -3.829 -14.641 1.00 83.69 97 ASP A O 1
ATOM 770 N N . LEU A 1 98 ? -3.758 -4.938 -14.414 1.00 90.25 98 LEU A N 1
ATOM 771 C CA . LEU A 1 98 ? -3.440 -5.952 -15.415 1.00 90.25 98 LEU A CA 1
ATOM 772 C C . LEU A 1 98 ? -3.383 -5.351 -16.826 1.00 90.25 98 LEU A C 1
ATOM 774 O O . LEU A 1 98 ? -2.506 -5.707 -17.618 1.00 90.25 98 LEU A O 1
ATOM 778 N N . ALA A 1 99 ? -4.272 -4.408 -17.144 1.00 91.44 99 ALA A N 1
ATOM 779 C CA . ALA A 1 99 ? -4.241 -3.680 -18.407 1.00 91.44 99 ALA A CA 1
ATOM 780 C C . ALA A 1 99 ? -2.992 -2.792 -18.532 1.00 91.44 99 ALA A C 1
ATOM 782 O O . ALA A 1 99 ? -2.388 -2.753 -19.609 1.00 91.44 99 ALA A O 1
ATOM 783 N N . ALA A 1 100 ? -2.580 -2.125 -17.450 1.00 92.19 100 ALA A N 1
ATOM 784 C CA . ALA A 1 100 ? -1.349 -1.337 -17.404 1.00 92.19 100 ALA A CA 1
ATOM 785 C C . ALA A 1 100 ? -0.117 -2.226 -17.629 1.00 92.19 100 ALA A C 1
ATOM 787 O O . ALA A 1 100 ? 0.645 -1.988 -18.567 1.00 92.19 100 ALA A O 1
ATOM 788 N N . SER A 1 101 ? -0.009 -3.323 -16.874 1.00 91.44 101 SER A N 1
ATOM 789 C CA . SER A 1 101 ? 1.080 -4.302 -17.009 1.00 91.44 101 SER A CA 1
ATOM 790 C C . SER A 1 101 ? 1.151 -4.879 -18.426 1.00 91.44 101 SER A C 1
ATOM 792 O O . SER A 1 101 ? 2.216 -4.972 -19.037 1.00 91.44 101 SER A O 1
ATOM 794 N N . ARG A 1 102 ? -0.006 -5.223 -19.009 1.00 93.62 102 ARG A N 1
ATOM 795 C CA . ARG A 1 102 ? -0.089 -5.708 -20.392 1.00 93.62 102 ARG A CA 1
ATOM 796 C C . ARG A 1 102 ? 0.399 -4.661 -21.389 1.00 93.62 102 ARG A C 1
ATOM 798 O O . ARG A 1 102 ? 1.071 -5.014 -22.357 1.00 93.62 102 ARG A O 1
ATOM 805 N N . LYS A 1 103 ? 0.028 -3.394 -21.198 1.00 94.44 103 LYS A N 1
ATOM 806 C CA . LYS A 1 103 ? 0.436 -2.297 -22.081 1.00 94.44 103 LYS A CA 1
ATOM 807 C C . LYS A 1 103 ? 1.951 -2.102 -22.051 1.00 94.44 103 LYS A C 1
ATOM 809 O O . LYS A 1 103 ? 2.539 -1.962 -23.120 1.00 94.44 103 LYS A O 1
ATOM 814 N N . GLU A 1 104 ? 2.558 -2.124 -20.867 1.00 92.69 104 GLU A N 1
ATOM 815 C CA . GLU A 1 104 ? 4.011 -2.010 -20.694 1.00 92.69 104 GLU A CA 1
ATOM 816 C C . GLU A 1 104 ? 4.747 -3.162 -21.379 1.00 92.69 104 GLU A C 1
ATOM 818 O O . GLU A 1 104 ? 5.588 -2.919 -22.243 1.00 92.69 104 GLU A O 1
ATOM 823 N N . LEU A 1 105 ? 4.343 -4.408 -21.107 1.00 94.00 105 LEU A N 1
ATOM 824 C CA . LEU A 1 105 ? 4.943 -5.588 -21.738 1.00 94.00 105 LEU A CA 1
ATOM 825 C C . LEU A 1 105 ? 4.830 -5.551 -23.269 1.00 94.00 105 LEU A C 1
ATOM 827 O O . LEU A 1 105 ? 5.770 -5.906 -23.975 1.00 94.00 105 LEU A O 1
ATOM 831 N N . LEU A 1 106 ? 3.689 -5.107 -23.808 1.00 93.94 106 LEU A N 1
ATOM 832 C CA . LEU A 1 106 ? 3.506 -4.969 -25.256 1.00 93.94 106 LEU A CA 1
ATOM 833 C C . LEU A 1 106 ? 4.352 -3.843 -25.860 1.00 93.94 106 LEU A C 1
ATOM 835 O O . LEU A 1 106 ? 4.770 -3.967 -27.013 1.00 93.94 106 LEU A O 1
ATOM 839 N N . ALA A 1 107 ? 4.575 -2.751 -25.128 1.00 91.44 107 ALA A N 1
ATOM 840 C CA . ALA A 1 107 ? 5.470 -1.683 -25.562 1.00 91.44 107 ALA A CA 1
ATOM 841 C C . ALA A 1 107 ? 6.916 -2.192 -25.615 1.00 91.44 107 ALA A C 1
ATOM 843 O O . ALA A 1 107 ? 7.566 -2.068 -26.652 1.00 91.44 107 ALA A O 1
ATOM 844 N N . GLU A 1 108 ? 7.369 -2.881 -24.567 1.00 89.88 108 GLU A N 1
ATOM 845 C CA . GLU A 1 108 ? 8.708 -3.471 -24.509 1.00 89.88 108 GLU A CA 1
ATOM 846 C C . GLU A 1 108 ? 8.935 -4.498 -25.629 1.00 89.88 108 GLU A C 1
ATOM 848 O O . GLU A 1 108 ? 9.949 -4.451 -26.327 1.00 89.88 108 GLU A O 1
ATOM 853 N N . LEU A 1 109 ? 7.954 -5.368 -25.895 1.00 93.31 109 LEU A N 1
ATOM 854 C CA . LEU A 1 109 ? 8.013 -6.327 -27.007 1.00 93.31 109 LEU A CA 1
ATOM 855 C C . LEU A 1 109 ? 8.118 -5.655 -28.383 1.00 93.31 109 LEU A C 1
ATOM 857 O O . LEU A 1 109 ? 8.724 -6.217 -29.298 1.00 93.31 109 LEU A O 1
ATOM 861 N N . ARG A 1 110 ? 7.519 -4.471 -28.551 1.00 91.50 110 ARG A N 1
ATOM 862 C CA . ARG A 1 110 ? 7.580 -3.705 -29.806 1.00 91.50 110 ARG A CA 1
ATOM 863 C C . ARG A 1 110 ? 8.895 -2.946 -29.952 1.00 91.50 110 ARG A C 1
ATOM 865 O O . ARG A 1 110 ? 9.459 -2.922 -31.045 1.00 91.50 110 ARG A O 1
ATOM 872 N N . GLU A 1 111 ? 9.377 -2.335 -28.876 1.00 92.38 111 GLU A N 1
ATOM 873 C CA . GLU A 1 111 ? 10.542 -1.443 -28.895 1.00 92.38 111 GLU A CA 1
ATOM 874 C C . GLU A 1 111 ? 11.874 -2.190 -28.747 1.00 92.38 111 GLU A C 1
ATOM 876 O O . GLU A 1 111 ? 12.877 -1.805 -29.357 1.00 92.38 111 GLU A O 1
ATOM 881 N N . GLY A 1 112 ? 11.886 -3.303 -28.010 1.00 90.81 112 GLY A N 1
ATOM 882 C CA . GLY A 1 112 ? 13.076 -4.102 -27.717 1.00 90.81 112 GLY A CA 1
ATOM 883 C C . GLY A 1 112 ? 13.876 -4.505 -28.962 1.00 90.81 112 GLY A C 1
ATOM 884 O O . GLY A 1 112 ? 15.071 -4.207 -29.031 1.00 90.81 112 GLY A O 1
ATOM 885 N N . PRO A 1 113 ? 13.261 -5.107 -30.000 1.00 94.00 113 PRO A N 1
ATOM 886 C CA . PRO A 1 113 ? 13.985 -5.491 -31.211 1.00 94.00 113 PRO A CA 1
ATOM 887 C C . PRO A 1 113 ? 14.608 -4.305 -31.958 1.00 94.00 113 PRO A C 1
ATOM 889 O O . PRO A 1 113 ? 15.704 -4.435 -32.506 1.00 94.00 113 PRO A O 1
ATOM 892 N N . ALA A 1 114 ? 13.933 -3.151 -31.994 1.00 92.19 114 ALA A N 1
ATOM 893 C CA . ALA A 1 114 ? 14.461 -1.950 -32.641 1.00 92.19 114 ALA A CA 1
ATOM 894 C C . ALA A 1 114 ? 15.664 -1.390 -31.866 1.00 92.19 114 ALA A C 1
ATOM 896 O O . ALA A 1 114 ? 16.697 -1.086 -32.470 1.00 92.19 114 ALA A O 1
ATOM 897 N N . SER A 1 115 ? 15.563 -1.346 -30.534 1.00 91.81 115 SER A N 1
ATOM 898 C CA . SER A 1 115 ? 16.661 -0.955 -29.647 1.00 91.81 115 SER A CA 1
ATOM 899 C C . SER A 1 115 ? 17.881 -1.868 -29.819 1.00 91.81 115 SER A C 1
ATOM 901 O O . SER A 1 115 ? 18.984 -1.389 -30.093 1.00 91.81 115 SER A O 1
ATOM 903 N N . LEU A 1 116 ? 17.683 -3.192 -29.799 1.00 93.62 116 LEU A N 1
ATOM 904 C CA . LEU A 1 116 ? 18.760 -4.171 -29.991 1.00 93.62 116 LEU A CA 1
ATOM 905 C C . LEU A 1 116 ? 19.443 -4.037 -31.357 1.00 93.62 116 LEU A C 1
ATOM 907 O O . LEU A 1 116 ? 20.670 -4.096 -31.439 1.00 93.62 116 LEU A O 1
ATOM 911 N N . ARG A 1 117 ? 18.675 -3.818 -32.433 1.00 94.94 117 ARG A N 1
ATOM 912 C CA . ARG A 1 117 ? 19.243 -3.580 -33.773 1.00 94.94 117 ARG A CA 1
ATOM 913 C C . ARG A 1 117 ? 20.078 -2.305 -33.817 1.00 94.94 117 ARG A C 1
ATOM 915 O O . ARG A 1 117 ? 21.154 -2.319 -34.411 1.00 94.94 117 ARG A O 1
ATOM 922 N N . SER A 1 118 ? 19.605 -1.231 -33.184 1.00 94.50 118 SER A N 1
ATOM 923 C CA . SER A 1 118 ? 20.345 0.031 -33.093 1.00 94.50 118 SER A CA 1
ATOM 924 C C . SER A 1 118 ? 21.672 -0.155 -32.354 1.00 94.50 118 SER A C 1
ATOM 926 O O . SER A 1 118 ? 22.722 0.213 -32.881 1.00 94.50 118 SER A O 1
ATOM 928 N N . VAL A 1 119 ? 21.653 -0.801 -31.183 1.00 95.56 119 VAL A N 1
ATOM 929 C CA . VAL A 1 119 ? 22.871 -1.090 -30.407 1.00 95.56 119 VAL A CA 1
ATOM 930 C C . VAL A 1 119 ? 23.840 -1.955 -31.216 1.00 95.56 119 VAL A C 1
ATOM 932 O O . VAL A 1 119 ? 25.014 -1.610 -31.334 1.00 95.56 119 VAL A O 1
ATOM 935 N N . ALA A 1 120 ? 23.355 -3.027 -31.850 1.00 96.12 120 ALA A N 1
ATOM 936 C CA . ALA A 1 120 ? 24.190 -3.899 -32.675 1.00 96.12 120 ALA A CA 1
ATOM 937 C C . ALA A 1 120 ? 24.847 -3.151 -33.849 1.00 96.12 120 ALA A C 1
ATOM 939 O O . ALA A 1 120 ? 26.026 -3.371 -34.140 1.00 96.12 120 ALA A O 1
ATOM 940 N N . ALA A 1 121 ? 24.110 -2.249 -34.506 1.00 96.06 121 ALA A N 1
ATOM 941 C CA . ALA A 1 121 ? 24.642 -1.417 -35.582 1.00 96.06 121 ALA A CA 1
ATOM 942 C C . ALA A 1 121 ? 25.724 -0.451 -35.072 1.00 96.06 121 ALA A C 1
ATOM 944 O O . ALA A 1 121 ? 26.797 -0.369 -35.669 1.00 96.06 121 ALA A O 1
ATOM 945 N N . GLN A 1 122 ? 25.489 0.217 -33.938 1.00 96.25 122 GLN A N 1
ATOM 946 C CA . GLN A 1 122 ? 26.468 1.118 -33.320 1.00 96.25 122 GLN A CA 1
ATOM 947 C C . GLN A 1 122 ? 27.753 0.381 -32.921 1.00 96.25 122 GLN A C 1
ATOM 949 O O . GLN A 1 122 ? 28.850 0.852 -33.222 1.00 96.25 122 GLN A O 1
ATOM 954 N N . THR A 1 123 ? 27.636 -0.801 -32.304 1.00 95.88 123 THR A N 1
ATOM 955 C CA . THR A 1 123 ? 28.796 -1.637 -31.952 1.00 95.88 123 THR A CA 1
ATOM 956 C C . THR A 1 123 ? 29.580 -2.068 -33.188 1.00 95.88 123 THR A C 1
ATOM 958 O O . THR A 1 123 ? 30.812 -2.063 -33.162 1.00 95.88 123 THR A O 1
ATOM 961 N N . ARG A 1 124 ? 28.891 -2.421 -34.281 1.00 97.44 124 ARG A N 1
ATOM 962 C CA . ARG A 1 124 ? 29.544 -2.793 -35.541 1.00 97.44 124 ARG A CA 1
ATOM 963 C C . ARG A 1 124 ? 30.355 -1.633 -36.113 1.00 97.44 124 ARG A C 1
ATOM 965 O O . ARG A 1 124 ? 31.542 -1.812 -36.359 1.00 97.44 124 ARG A O 1
ATOM 972 N N . VAL A 1 125 ? 29.750 -0.451 -36.234 1.00 97.06 125 VAL A N 1
ATOM 973 C CA . VAL A 1 125 ? 30.428 0.751 -36.750 1.00 97.06 125 VAL A CA 1
ATOM 974 C C . VAL A 1 125 ? 31.628 1.129 -35.877 1.00 97.06 125 VAL A C 1
ATOM 976 O O . VAL A 1 125 ? 32.702 1.440 -36.389 1.00 97.06 125 VAL A O 1
ATOM 979 N N . ALA A 1 126 ? 31.482 1.065 -34.549 1.00 95.56 126 ALA A N 1
ATOM 980 C CA . ALA A 1 126 ? 32.586 1.333 -33.631 1.00 95.56 126 ALA A CA 1
ATOM 981 C C . ALA A 1 126 ? 33.747 0.346 -33.831 1.00 95.56 126 ALA A C 1
ATOM 983 O O . ALA A 1 126 ? 34.905 0.761 -33.872 1.00 95.56 126 ALA A O 1
ATOM 984 N N . ARG A 1 127 ? 33.445 -0.947 -34.004 1.00 95.44 127 ARG A N 1
ATOM 985 C CA . ARG A 1 127 ? 34.456 -1.975 -34.275 1.00 95.44 127 ARG A CA 1
ATOM 986 C C . ARG A 1 127 ? 35.170 -1.725 -35.601 1.00 95.44 127 ARG A C 1
ATOM 988 O O . ARG A 1 127 ? 36.394 -1.743 -35.619 1.00 95.44 127 ARG A O 1
ATOM 995 N N . GLU A 1 128 ? 34.428 -1.466 -36.673 1.00 95.75 128 GLU A N 1
ATOM 996 C CA . GLU A 1 128 ? 34.996 -1.178 -37.999 1.00 95.75 128 GLU A CA 1
ATOM 997 C C . GLU A 1 128 ? 35.942 0.028 -37.962 1.00 95.75 128 GLU A C 1
ATOM 999 O O . GLU A 1 128 ? 36.997 0.006 -38.588 1.00 95.75 128 GLU A O 1
ATOM 1004 N N . ARG A 1 129 ? 35.612 1.053 -37.169 1.00 95.69 129 ARG A N 1
ATOM 1005 C CA . ARG A 1 129 ? 36.466 2.233 -36.995 1.00 95.69 129 ARG A CA 1
ATOM 1006 C C . ARG A 1 129 ? 37.722 1.964 -36.158 1.00 95.69 129 ARG A C 1
ATOM 1008 O O . ARG A 1 129 ? 38.766 2.545 -36.439 1.00 95.69 129 ARG A O 1
ATOM 1015 N N . LEU A 1 130 ? 37.609 1.177 -35.088 1.00 95.75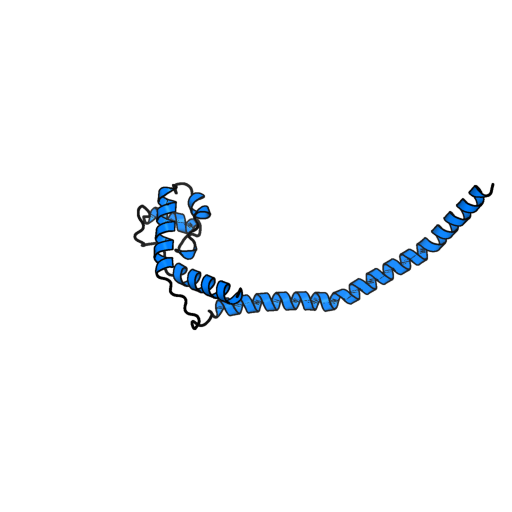 130 LEU A N 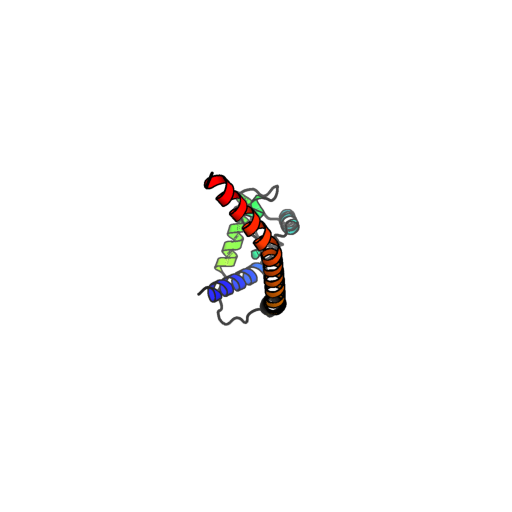1
ATOM 1016 C CA . LEU A 1 130 ? 38.685 1.005 -34.103 1.00 95.75 130 LEU A CA 1
ATOM 1017 C C . LEU A 1 130 ? 39.665 -0.117 -34.457 1.00 95.75 130 LEU A C 1
ATOM 1019 O O . LEU A 1 130 ? 40.828 -0.025 -34.075 1.00 95.75 130 LEU A O 1
ATOM 1023 N N . MET A 1 131 ? 39.221 -1.149 -35.182 1.00 96.06 131 MET A N 1
ATOM 1024 C CA . MET A 1 131 ? 40.066 -2.296 -35.535 1.00 96.06 131 MET A CA 1
ATOM 1025 C C . MET A 1 131 ? 41.351 -1.906 -36.281 1.00 96.06 131 MET A C 1
ATOM 1027 O O . MET A 1 131 ? 42.412 -2.325 -35.826 1.00 96.06 131 MET A O 1
ATOM 1031 N N . PRO A 1 132 ? 41.317 -1.054 -37.324 1.00 95.00 132 PRO A N 1
ATOM 1032 C CA . PRO A 1 132 ? 42.539 -0.667 -38.030 1.00 95.00 132 PRO A CA 1
ATOM 1033 C C . PRO A 1 132 ? 43.531 0.077 -37.126 1.00 95.00 132 PRO A C 1
ATOM 1035 O O . PRO A 1 132 ? 44.726 -0.183 -37.159 1.00 95.00 132 PRO A O 1
ATOM 1038 N N . LEU A 1 133 ? 43.032 0.957 -36.250 1.00 95.12 133 LEU A N 1
ATOM 1039 C CA . LEU A 1 133 ? 43.874 1.707 -35.311 1.00 95.12 133 LEU A CA 1
ATOM 1040 C C . LEU A 1 133 ? 44.548 0.787 -34.285 1.00 95.12 133 LEU A C 1
ATOM 1042 O O . LEU A 1 133 ? 45.684 1.031 -33.879 1.00 95.12 133 LEU A O 1
ATOM 1046 N N . LEU A 1 134 ? 43.839 -0.260 -33.855 1.00 93.88 134 LEU A N 1
ATOM 1047 C CA . LEU A 1 134 ? 44.373 -1.267 -32.947 1.00 93.88 134 LEU A CA 1
ATOM 1048 C C . LEU A 1 134 ? 45.451 -2.117 -33.635 1.00 93.88 134 LEU A C 1
ATOM 1050 O O . LEU A 1 134 ? 46.501 -2.352 -33.043 1.00 93.88 134 LEU A O 1
ATOM 1054 N N . GLU A 1 135 ? 45.208 -2.542 -34.876 1.00 94.50 135 GLU A N 1
ATOM 1055 C CA . GLU A 1 135 ? 46.167 -3.297 -35.695 1.00 94.50 135 GLU A CA 1
ATOM 1056 C C . GLU A 1 135 ? 47.442 -2.481 -35.968 1.00 94.50 135 GLU A C 1
ATOM 1058 O O . GLU A 1 135 ? 48.557 -2.986 -35.800 1.00 94.50 135 GLU A O 1
ATOM 1063 N N . ASP A 1 136 ? 47.293 -1.194 -36.292 1.00 93.69 136 ASP A N 1
ATOM 1064 C CA . ASP A 1 136 ? 48.413 -0.273 -36.488 1.00 93.69 136 ASP A CA 1
ATOM 1065 C C . ASP A 1 136 ? 49.253 -0.132 -35.212 1.00 93.69 136 ASP A C 1
ATOM 1067 O O . ASP A 1 136 ? 50.478 -0.292 -35.254 1.00 93.69 136 ASP A O 1
ATOM 1071 N N . ALA A 1 137 ? 48.605 0.107 -34.066 1.00 92.31 137 ALA A N 1
ATOM 1072 C CA . ALA A 1 137 ? 49.278 0.228 -32.774 1.00 92.31 137 ALA A CA 1
ATOM 1073 C C . ALA A 1 137 ? 49.993 -1.072 -32.366 1.00 92.31 137 ALA A C 1
ATOM 1075 O O . ALA A 1 137 ? 51.134 -1.026 -31.901 1.00 92.31 137 ALA A O 1
ATOM 1076 N N . TRP A 1 138 ? 49.357 -2.226 -32.588 1.00 89.62 138 TRP A N 1
ATOM 1077 C CA . TRP A 1 138 ? 49.940 -3.540 -32.314 1.00 89.62 138 TRP A CA 1
ATOM 1078 C C . TRP A 1 138 ? 51.194 -3.791 -33.158 1.00 89.62 138 TRP A C 1
ATOM 1080 O O . TRP A 1 138 ? 52.255 -4.127 -32.632 1.00 89.62 138 TRP A O 1
ATOM 1090 N N . SER A 1 139 ? 51.112 -3.536 -34.466 1.00 91.31 139 SER A N 1
ATOM 1091 C CA . SER A 1 139 ? 52.247 -3.724 -35.376 1.00 91.31 139 SER A CA 1
ATOM 1092 C C . SER A 1 139 ? 53.418 -2.775 -35.082 1.00 91.31 139 SER A C 1
ATOM 1094 O O . SER A 1 139 ? 54.570 -3.089 -35.396 1.00 91.31 139 SER A O 1
ATOM 1096 N N . ALA A 1 140 ? 53.146 -1.593 -34.521 1.00 90.44 140 ALA A N 1
ATOM 1097 C CA . ALA A 1 140 ? 54.173 -0.650 -34.089 1.00 90.44 140 ALA A CA 1
ATOM 1098 C C . ALA A 1 140 ? 54.890 -1.136 -32.820 1.00 90.44 140 ALA A C 1
ATOM 1100 O O . ALA A 1 140 ? 56.114 -1.020 -32.740 1.00 90.44 140 ALA A O 1
ATOM 1101 N N . LEU A 1 141 ? 54.153 -1.726 -31.871 1.00 89.88 141 LEU A N 1
ATOM 1102 C CA . LEU A 1 141 ? 54.713 -2.330 -30.661 1.00 89.88 141 LEU A CA 1
ATOM 1103 C C . LEU A 1 141 ? 55.639 -3.509 -31.001 1.00 89.88 141 LEU A C 1
ATOM 1105 O O . LEU A 1 141 ? 56.798 -3.509 -30.595 1.00 89.88 141 LEU A O 1
ATOM 1109 N N . GLU A 1 142 ? 55.184 -4.448 -31.839 1.00 88.69 142 GLU A N 1
ATOM 1110 C CA . GLU A 1 142 ? 55.997 -5.607 -32.249 1.00 88.69 142 GLU A CA 1
ATOM 1111 C C . GLU A 1 142 ? 57.314 -5.197 -32.930 1.00 88.69 142 GLU A C 1
ATOM 1113 O O . GLU A 1 142 ? 58.340 -5.867 -32.797 1.00 88.69 142 GLU A O 1
ATOM 1118 N N . ARG A 1 143 ? 57.304 -4.085 -33.675 1.00 83.88 143 ARG A N 1
ATOM 1119 C CA . ARG A 1 143 ? 58.507 -3.542 -34.322 1.00 83.88 143 ARG A CA 1
ATOM 1120 C C . ARG A 1 143 ? 59.509 -2.967 -33.322 1.00 83.88 143 ARG A C 1
ATOM 1122 O O . ARG A 1 143 ? 60.707 -3.004 -33.601 1.00 83.88 143 ARG A O 1
ATOM 1129 N N . LEU A 1 144 ? 59.036 -2.429 -32.199 1.00 84.50 144 LEU A N 1
ATOM 1130 C CA . LEU A 1 144 ? 59.884 -1.916 -31.123 1.00 84.50 144 LEU A CA 1
ATOM 1131 C C . LEU A 1 144 ? 60.459 -3.049 -30.270 1.00 84.50 144 LEU A C 1
ATOM 1133 O O . LEU A 1 144 ? 61.615 -2.965 -29.879 1.00 84.50 144 LEU A O 1
ATOM 1137 N N . GLU A 1 145 ? 59.694 -4.114 -30.038 1.00 80.38 145 GLU A N 1
ATOM 1138 C CA . GLU A 1 145 ? 60.124 -5.265 -29.230 1.00 80.38 145 GLU A CA 1
ATOM 1139 C C . GLU A 1 145 ? 61.144 -6.179 -29.934 1.00 80.38 145 GLU A C 1
ATOM 1141 O O . GLU A 1 145 ? 61.844 -6.945 -29.276 1.00 80.38 145 GLU A O 1
ATOM 1146 N N . ARG A 1 146 ? 61.253 -6.116 -31.269 1.00 67.50 146 ARG A N 1
ATOM 1147 C CA . ARG A 1 146 ? 62.241 -6.885 -32.056 1.00 67.50 146 ARG A CA 1
ATOM 1148 C C . ARG A 1 146 ? 63.591 -6.179 -32.260 1.00 67.50 146 ARG A C 1
ATOM 1150 O O . ARG A 1 146 ? 64.441 -6.729 -32.962 1.00 67.50 146 ARG A O 1
ATOM 1157 N N . ARG A 1 147 ? 63.776 -4.973 -31.722 1.00 50.72 147 ARG A N 1
ATOM 1158 C CA . ARG A 1 147 ? 65.046 -4.228 -31.739 1.00 50.72 147 ARG A CA 1
ATOM 1159 C C . ARG A 1 147 ? 65.785 -4.385 -30.420 1.00 50.72 147 ARG A C 1
ATOM 1161 O O . ARG A 1 147 ? 67.031 -4.429 -30.490 1.00 50.72 147 ARG A O 1
#

pLDDT: mean 88.73, std 9.03, range [50.72, 97.44]

Radius of gyration: 31.79 Å; chains: 1; bounding box: 85×36×65 Å

Foldseek 3Di:
DVVVVVLQVVQLLVLFQVAFPQVDPFPPCDNVNQVQCVVLVNTTLSSQDLVSQVPRPPRDPVNSVSSPVVSVVSSVPDDDDPPPDDDVVVVVVVVVVVVVVVVVVVVCVVCVVVVVVVVVVVVVVVCVVCVVVVVVVVVVVVVVVVD

Secondary structure (DSSP, 8-state):
-HHHHHHHHHHHHHHHHTSBSTT--BTTB-HHHHHHHHHTT--BTTT--HHHHHTSTT--HHHHHHHHHHHHHHHTT----TTSPPPHHHHHHHHHHHHHHHHHHHHHHHHHHHHHHHHHHHHHHHHHHHHHHHHHHHHHHHHHHT-